Protein AF-A0A7J8ZYY3-F1 (afdb_monomer)

Nearest PDB structures (foldseek):
  3dnf-assembly1_A  TM=8.471E-01  e=9.700E-05  Aquifex aeolicus
  3t0g-assembly1_A  TM=7.556E-01  e=3.244E-04  Escherichia coli K-12
  3imk-assembly1_A  TM=6.309E-01  e=3.038E-01  Syntrophus aciditrophicus SB
  6y32-assembly1_A  TM=4.807E-01  e=1.016E+00  Homo sapiens
  1qpn-assembly1_A  TM=2.959E-01  e=2.272E+00  Mycobacterium tuberculosis H37Rv

Organism: NCBI:txid34288

Mean predicted aligned error: 7.08 Å

Sequence (116 aa):
MMQKYGVESVNDHFISFNTICDATQERQDAMYKLVEEDLDLMLVVGGWNSSNTSHLQEISEDHGIPSYWIDSEQRIGPGNRIAHKLKHGELVETENWLPEGPITIGVTSGASTPDK

Foldseek 3Di:
DCVPQNPVCPVVVDDDDDPDDPVLVVQVVVLLVLLVDPAQAEEEEADLPFPSSLVSLVSCVVSVHHYFYDPDPVQQDPQQKGFGAHNVGDTDMDHNSDPPDDGHYHYDYGPPDDPD

InterPro domains:
  IPR003451 4-hydroxy-3-methylbut-2-enyl diphosphate reductase [PF02401] (12-116)

Radius of gyration: 18.81 Å; Cα contacts (8 Å, |Δi|>4): 169; chains: 1; bounding box: 32×27×60 Å

pLDDT: mean 89.43, std 7.99, range [65.75, 97.94]

Structure (mmCIF, N/CA/C/O backbone):
data_AF-A0A7J8ZYY3-F1
#
_entry.id   AF-A0A7J8ZYY3-F1
#
loop_
_atom_site.group_PDB
_atom_site.id
_atom_site.type_symbol
_atom_site.label_atom_id
_atom_site.label_alt_id
_atom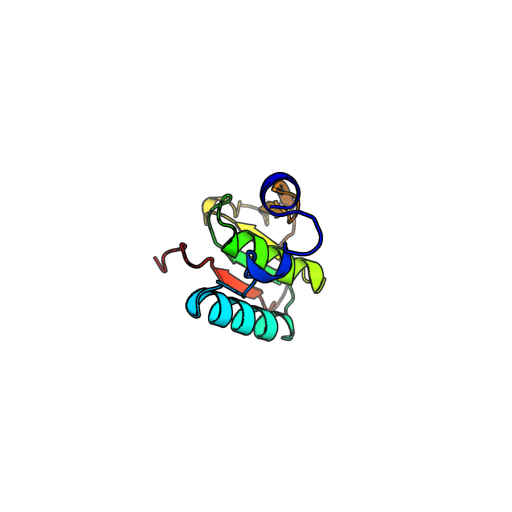_site.label_comp_id
_atom_site.label_asym_id
_atom_site.label_entity_id
_atom_site.label_seq_id
_atom_site.pdbx_PDB_ins_code
_atom_site.Cartn_x
_atom_site.Cartn_y
_atom_site.Cartn_z
_atom_site.occupancy
_atom_site.B_iso_or_equiv
_atom_site.auth_seq_id
_atom_site.auth_comp_id
_atom_site.auth_asym_id
_atom_site.auth_atom_id
_atom_site.pdbx_PDB_model_num
ATOM 1 N N . MET A 1 1 ? 13.776 5.964 -33.599 1.00 66.38 1 MET 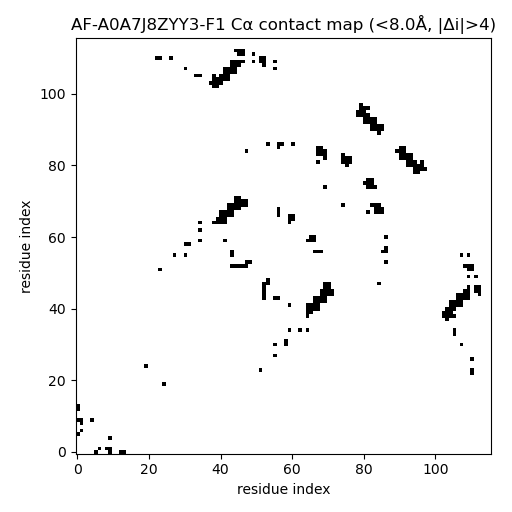A N 1
ATOM 2 C CA . MET A 1 1 ? 13.877 4.678 -34.326 1.00 66.38 1 MET A CA 1
ATOM 3 C C . MET A 1 1 ? 13.347 4.796 -35.743 1.00 66.38 1 MET A C 1
ATOM 5 O O . MET A 1 1 ? 14.166 4.817 -36.646 1.00 66.38 1 MET A O 1
ATOM 9 N N . MET A 1 2 ? 12.045 5.02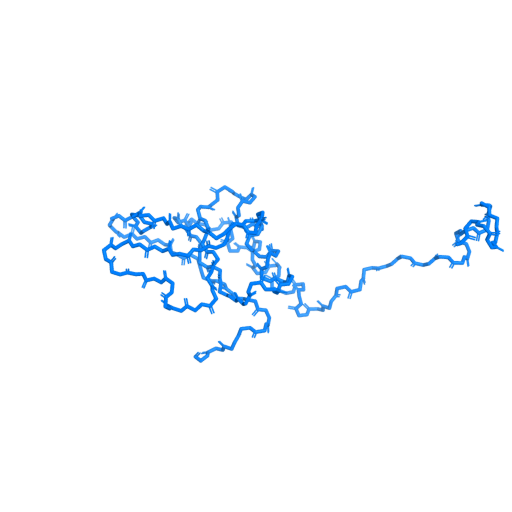0 -35.945 1.00 77.56 2 MET A N 1
ATOM 10 C CA . MET A 1 2 ? 11.434 5.141 -37.285 1.00 77.56 2 MET A CA 1
ATOM 11 C C . MET A 1 2 ? 12.039 6.252 -38.162 1.00 77.56 2 MET A C 1
ATOM 13 O O . MET A 1 2 ? 12.313 6.026 -39.331 1.00 77.56 2 MET A O 1
ATOM 17 N N . GLN A 1 3 ? 12.330 7.432 -37.598 1.00 77.12 3 GLN A N 1
ATOM 18 C CA . GLN A 1 3 ? 12.992 8.526 -38.332 1.00 77.12 3 GLN A CA 1
ATOM 19 C C . GLN A 1 3 ? 14.452 8.235 -38.717 1.00 77.12 3 GLN A C 1
ATOM 21 O O . GLN A 1 3 ? 14.971 8.862 -39.632 1.00 77.12 3 GLN A O 1
ATOM 26 N N . LYS A 1 4 ? 15.129 7.326 -38.003 1.00 79.88 4 LYS A N 1
ATOM 27 C CA . LYS A 1 4 ? 16.565 7.053 -38.177 1.00 79.88 4 LYS A CA 1
ATOM 28 C C . LYS A 1 4 ? 16.830 5.782 -38.990 1.00 79.88 4 LYS A C 1
ATOM 30 O O . LYS A 1 4 ? 17.813 5.740 -39.715 1.00 79.88 4 LYS A O 1
ATOM 35 N N . TYR A 1 5 ? 15.963 4.777 -38.867 1.00 80.69 5 TYR A N 1
ATOM 36 C CA . TYR A 1 5 ? 16.131 3.448 -39.466 1.00 80.69 5 TYR A CA 1
ATOM 37 C C . TYR A 1 5 ? 14.987 3.063 -40.421 1.00 80.69 5 TYR A C 1
ATOM 39 O O . TYR A 1 5 ? 15.005 1.976 -40.979 1.00 80.69 5 TYR A O 1
ATOM 47 N N . GLY A 1 6 ? 13.999 3.939 -40.639 1.00 81.94 6 GLY A N 1
ATOM 48 C CA . GLY A 1 6 ? 12.801 3.611 -41.414 1.00 81.94 6 GLY A CA 1
ATOM 49 C C . GLY A 1 6 ? 11.813 2.751 -40.623 1.00 81.94 6 GLY A C 1
ATOM 50 O O . GLY A 1 6 ? 12.133 2.235 -39.555 1.00 81.94 6 GLY A O 1
ATOM 51 N N . VAL A 1 7 ? 10.577 2.644 -41.118 1.00 79.12 7 VAL A N 1
ATOM 52 C CA . VAL A 1 7 ? 9.498 1.889 -40.450 1.00 79.12 7 VAL A CA 1
ATOM 53 C C . VAL A 1 7 ? 9.724 0.379 -40.560 1.00 79.12 7 VAL A C 1
ATOM 55 O O . VAL A 1 7 ? 9.409 -0.358 -39.632 1.00 79.12 7 VAL A O 1
ATOM 58 N N . GLU A 1 8 ? 10.322 -0.069 -41.663 1.00 80.56 8 GLU A N 1
ATOM 59 C CA . GLU A 1 8 ? 10.524 -1.493 -41.953 1.00 80.56 8 GLU A CA 1
ATOM 60 C C . GLU A 1 8 ? 11.621 -2.133 -41.091 1.00 80.56 8 GLU A C 1
ATOM 62 O O . GLU A 1 8 ? 11.523 -3.310 -40.768 1.00 80.56 8 GLU A O 1
ATOM 67 N N . SER A 1 9 ? 12.615 -1.360 -40.639 1.00 75.81 9 SER A N 1
ATOM 68 C CA . SER A 1 9 ? 13.765 -1.874 -39.872 1.00 75.81 9 SER A CA 1
ATOM 69 C C . SER A 1 9 ? 13.693 -1.564 -38.372 1.00 75.81 9 SER A C 1
ATOM 71 O O . SER A 1 9 ? 14.682 -1.691 -37.654 1.00 75.81 9 SER A O 1
ATOM 73 N N . VAL A 1 10 ? 12.534 -1.134 -37.857 1.00 76.38 10 VAL A N 1
ATOM 74 C CA . VAL A 1 10 ? 12.368 -0.836 -36.419 1.00 76.38 10 VAL A CA 1
ATOM 75 C C . VAL A 1 10 ? 12.572 -2.085 -35.567 1.00 76.38 10 VAL A C 1
ATOM 77 O O . VAL A 1 10 ? 13.229 -2.000 -34.531 1.00 76.38 10 VAL A O 1
ATOM 80 N N . ASN A 1 11 ? 12.045 -3.227 -36.014 1.00 79.81 11 ASN A N 1
ATOM 81 C CA . ASN A 1 11 ? 12.086 -4.482 -35.264 1.00 79.81 11 ASN A CA 1
ATOM 82 C C . ASN A 1 11 ? 13.510 -5.049 -35.133 1.00 79.81 11 ASN A C 1
ATOM 84 O O . ASN A 1 11 ? 13.803 -5.700 -34.139 1.00 79.81 11 ASN A O 1
ATOM 88 N N . ASP A 1 12 ? 14.413 -4.739 -36.069 1.00 83.44 12 ASP A N 1
ATOM 89 C CA . ASP A 1 12 ? 15.812 -5.200 -36.032 1.00 83.44 12 ASP A CA 1
ATOM 90 C C . ASP A 1 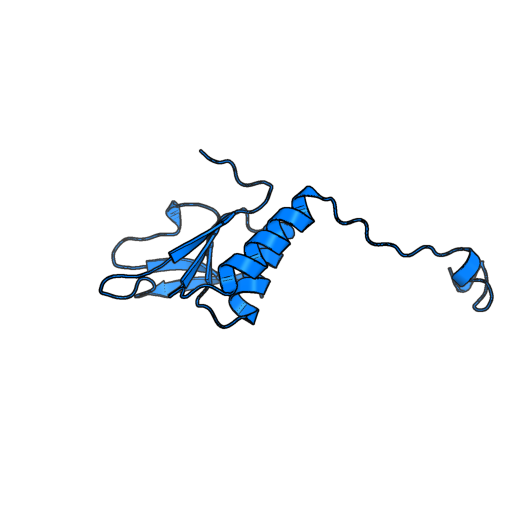12 ? 16.705 -4.348 -35.119 1.00 83.44 12 ASP A C 1
ATOM 92 O O . ASP A 1 12 ? 17.839 -4.713 -34.804 1.00 83.44 12 ASP A O 1
ATOM 96 N N . HIS A 1 13 ? 16.208 -3.186 -34.693 1.00 80.44 13 HIS A N 1
ATOM 97 C CA . HIS A 1 13 ? 16.960 -2.243 -33.870 1.00 80.44 13 HIS A CA 1
ATOM 98 C C . HIS A 1 13 ? 16.280 -1.940 -32.527 1.00 80.44 13 HIS A C 1
ATOM 100 O O . HIS A 1 13 ? 16.791 -1.137 -31.744 1.00 80.44 13 HIS A O 1
ATOM 106 N N . PHE A 1 14 ? 15.147 -2.574 -32.233 1.00 81.50 14 PHE A N 1
ATOM 107 C CA . PHE A 1 14 ? 14.426 -2.438 -30.976 1.00 81.50 14 PHE A CA 1
ATOM 108 C C . PHE A 1 14 ? 14.345 -3.793 -30.279 1.00 81.50 14 PHE A C 1
ATOM 110 O O . PHE A 1 14 ? 13.933 -4.781 -30.876 1.00 81.50 14 PHE A O 1
ATOM 117 N N . ILE A 1 15 ? 14.710 -3.826 -28.999 1.00 79.75 15 ILE A N 1
ATOM 118 C CA . ILE A 1 15 ? 14.521 -4.993 -28.145 1.00 79.75 15 ILE A CA 1
ATOM 119 C C . ILE A 1 15 ? 13.627 -4.588 -26.977 1.00 79.75 15 ILE A C 1
ATOM 121 O O . ILE A 1 15 ? 13.874 -3.584 -26.308 1.00 79.75 15 ILE A O 1
ATOM 125 N N . SER A 1 16 ? 12.570 -5.361 -26.752 1.00 83.06 16 SER A N 1
ATOM 126 C CA . SER A 1 16 ? 11.703 -5.233 -25.587 1.00 83.06 16 SER A CA 1
ATOM 127 C C . SER A 1 16 ? 11.710 -6.560 -24.857 1.00 83.06 16 SER A C 1
ATOM 129 O O . SER A 1 16 ? 11.414 -7.601 -25.438 1.00 83.06 16 SER A O 1
ATOM 131 N N . PHE A 1 17 ? 12.100 -6.520 -23.593 1.00 81.62 17 PHE A N 1
ATOM 132 C CA . PHE A 1 17 ? 12.041 -7.653 -22.687 1.00 81.62 17 PHE A CA 1
ATOM 133 C C . PHE A 1 17 ? 11.791 -7.128 -21.277 1.00 81.62 17 PHE A C 1
ATOM 135 O O . PHE A 1 17 ? 12.043 -5.957 -20.987 1.00 81.62 17 PHE A O 1
ATOM 142 N N . ASN A 1 18 ? 11.251 -7.983 -20.413 1.00 72.81 18 ASN A N 1
ATOM 143 C CA . ASN A 1 18 ? 10.952 -7.605 -19.043 1.00 72.81 18 ASN A CA 1
ATOM 144 C C . ASN A 1 18 ? 12.259 -7.440 -18.252 1.00 72.81 18 ASN A C 1
ATOM 146 O O . ASN A 1 18 ? 13.054 -8.372 -18.169 1.00 72.81 18 ASN A O 1
ATOM 150 N N . THR A 1 19 ? 12.482 -6.250 -17.697 1.00 77.06 19 THR A N 1
ATOM 151 C CA . THR A 1 19 ? 13.670 -5.915 -16.897 1.00 77.06 19 THR A CA 1
ATOM 152 C C . THR A 1 19 ? 13.374 -5.857 -15.397 1.00 77.06 19 THR A C 1
ATOM 154 O O . THR A 1 19 ? 14.185 -5.323 -14.640 1.00 77.06 19 THR A O 1
ATOM 157 N N . ILE A 1 20 ? 12.199 -6.324 -14.961 1.00 72.75 20 ILE A N 1
ATOM 158 C CA . ILE A 1 20 ? 11.859 -6.436 -13.539 1.00 72.75 20 ILE A CA 1
ATOM 159 C C . ILE A 1 20 ? 12.848 -7.404 -12.876 1.00 72.75 20 ILE A C 1
ATOM 161 O O . ILE A 1 20 ? 13.137 -8.467 -13.417 1.00 72.75 20 ILE A O 1
ATOM 165 N N . CYS A 1 21 ? 13.394 -7.022 -11.720 1.00 75.62 21 CYS A N 1
ATOM 166 C CA . CYS A 1 21 ? 14.296 -7.879 -10.957 1.00 75.62 21 CYS A CA 1
ATOM 167 C C . CYS A 1 21 ? 13.523 -8.921 -10.133 1.00 75.62 21 CYS A C 1
ATOM 169 O O . CYS A 1 21 ? 12.398 -8.663 -9.696 1.00 75.62 21 CYS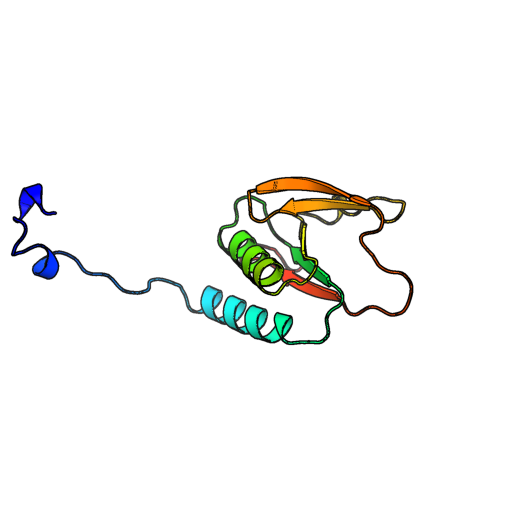 A O 1
ATOM 171 N N . ASP A 1 22 ? 14.163 -10.057 -9.847 1.00 75.81 22 ASP A N 1
ATOM 172 C CA . ASP A 1 22 ? 13.562 -11.172 -9.097 1.00 75.81 22 ASP A CA 1
ATOM 173 C C . ASP A 1 22 ? 12.972 -10.720 -7.750 1.00 75.81 22 ASP A C 1
ATOM 175 O O . ASP A 1 22 ? 11.857 -11.081 -7.394 1.00 75.81 22 ASP A O 1
ATOM 179 N N . ALA A 1 23 ? 13.661 -9.819 -7.041 1.00 73.44 23 ALA A N 1
ATOM 180 C CA . ALA A 1 23 ? 13.214 -9.294 -5.749 1.00 73.44 23 ALA A CA 1
ATOM 181 C C . ALA A 1 23 ? 11.904 -8.479 -5.818 1.00 73.44 23 ALA A C 1
ATOM 183 O O . ALA A 1 23 ? 11.194 -8.364 -4.812 1.00 73.44 23 ALA A O 1
ATOM 184 N N . THR A 1 24 ? 11.596 -7.875 -6.969 1.00 72.31 24 THR A N 1
ATOM 185 C CA . THR A 1 24 ? 10.311 -7.206 -7.215 1.00 72.31 24 THR A CA 1
ATOM 186 C C . THR A 1 24 ? 9.238 -8.227 -7.578 1.00 72.31 24 THR A C 1
ATOM 188 O O . THR A 1 24 ? 8.111 -8.096 -7.106 1.00 72.31 24 THR A O 1
ATOM 191 N N . GLN A 1 25 ? 9.589 -9.263 -8.343 1.00 78.50 25 GLN A N 1
ATOM 192 C CA . GLN A 1 25 ? 8.664 -10.334 -8.708 1.00 78.50 25 GLN A CA 1
ATOM 193 C C . GLN A 1 25 ? 8.218 -11.145 -7.484 1.00 78.50 25 GLN A C 1
ATOM 195 O O . GLN A 1 25 ? 7.022 -11.282 -7.265 1.00 78.50 25 GLN A O 1
ATOM 200 N N . GLU A 1 26 ? 9.141 -11.549 -6.606 1.00 82.50 26 GLU A N 1
ATOM 201 C CA . GLU A 1 26 ? 8.809 -12.273 -5.367 1.00 82.50 26 GLU A CA 1
ATOM 202 C C . GLU A 1 26 ? 7.837 -11.493 -4.468 1.00 82.50 26 GLU A C 1
ATOM 204 O O . GLU A 1 26 ? 6.933 -12.073 -3.867 1.00 82.50 26 GLU A O 1
ATOM 209 N N . ARG A 1 27 ? 7.995 -10.164 -4.387 1.00 81.12 27 ARG A N 1
ATOM 210 C CA . ARG A 1 27 ? 7.097 -9.299 -3.605 1.00 81.12 27 ARG A CA 1
ATOM 211 C C . ARG A 1 27 ? 5.722 -9.172 -4.240 1.00 81.12 27 ARG A C 1
ATOM 213 O O . ARG A 1 27 ? 4.736 -9.176 -3.513 1.00 81.12 27 ARG A O 1
ATOM 220 N N . GLN A 1 28 ? 5.652 -9.056 -5.563 1.00 83.19 28 GLN A N 1
ATOM 221 C CA . GLN A 1 28 ? 4.377 -9.037 -6.279 1.00 83.19 28 GLN A CA 1
ATOM 222 C C . GLN A 1 28 ? 3.665 -10.383 -6.147 1.00 83.19 28 GLN A C 1
ATOM 224 O O . GLN A 1 28 ? 2.492 -10.403 -5.809 1.00 83.19 28 GLN A O 1
ATOM 229 N N . ASP A 1 29 ? 4.371 -11.500 -6.303 1.00 88.50 29 ASP A N 1
ATOM 230 C CA . ASP A 1 29 ? 3.797 -12.839 -6.148 1.00 88.50 29 ASP A CA 1
ATOM 231 C C . ASP A 1 29 ? 3.284 -13.077 -4.721 1.00 88.50 29 ASP A C 1
ATOM 233 O O . ASP A 1 29 ? 2.210 -13.648 -4.529 1.00 88.50 29 ASP A O 1
ATOM 237 N N . ALA A 1 30 ? 4.029 -12.628 -3.705 1.00 89.50 30 ALA A N 1
ATOM 238 C CA . ALA A 1 30 ? 3.570 -12.665 -2.318 1.00 89.50 30 ALA A CA 1
ATOM 239 C C . ALA A 1 30 ? 2.349 -11.762 -2.100 1.00 89.50 30 ALA A C 1
ATOM 241 O O . ALA A 1 30 ? 1.423 -12.153 -1.396 1.00 89.50 30 ALA A O 1
ATOM 242 N N . MET A 1 31 ? 2.327 -10.587 -2.733 1.00 92.12 31 MET A N 1
ATOM 243 C CA . MET A 1 31 ? 1.193 -9.670 -2.683 1.00 92.12 31 MET A CA 1
ATOM 244 C C . MET A 1 31 ? -0.061 -10.277 -3.311 1.00 92.12 31 MET A C 1
ATOM 246 O O . MET A 1 31 ? -1.118 -10.226 -2.695 1.00 92.12 31 MET A O 1
ATOM 250 N N . TYR A 1 32 ? 0.060 -10.886 -4.493 1.00 93.00 32 TYR A N 1
ATOM 251 C CA . TYR A 1 32 ? -1.052 -11.545 -5.177 1.00 93.00 32 TYR A CA 1
ATOM 252 C C . TYR A 1 32 ? -1.626 -12.697 -4.353 1.00 93.00 32 TYR A C 1
ATOM 254 O O . TYR A 1 32 ? -2.836 -12.841 -4.288 1.00 93.00 32 TYR A O 1
ATOM 262 N N . LYS A 1 33 ? -0.783 -13.467 -3.657 1.00 93.94 33 LYS A N 1
ATOM 263 C CA . LYS A 1 33 ? -1.267 -14.496 -2.722 1.00 93.94 33 LYS A CA 1
ATOM 264 C C . LYS A 1 33 ? -1.943 -13.892 -1.494 1.00 93.94 33 LYS A C 1
ATOM 266 O O . LYS A 1 33 ? -2.940 -14.419 -1.032 1.00 93.94 33 LYS A O 1
ATOM 271 N N . LEU A 1 34 ? -1.402 -12.799 -0.957 1.00 94.56 34 LEU A N 1
ATOM 272 C CA . LEU A 1 34 ? -1.949 -12.158 0.238 1.00 94.56 34 LEU A CA 1
ATOM 273 C C . LEU A 1 34 ? -3.363 -11.617 -0.006 1.00 94.56 34 LEU A C 1
ATOM 275 O O . LEU A 1 34 ? -4.225 -11.800 0.842 1.00 94.56 34 LEU A O 1
ATOM 279 N N . VAL A 1 35 ? -3.616 -10.995 -1.160 1.00 94.94 35 VAL A N 1
ATOM 280 C CA . VAL A 1 35 ? -4.952 -10.467 -1.501 1.00 94.94 35 VAL A CA 1
ATOM 281 C C . VAL A 1 35 ? -5.989 -11.553 -1.819 1.00 94.94 35 VAL A C 1
ATOM 283 O O . VAL A 1 35 ? -7.163 -11.230 -1.968 1.00 94.94 35 VAL A O 1
ATOM 286 N N . GLU A 1 36 ? -5.586 -12.822 -1.926 1.00 95.06 36 GLU A N 1
ATOM 287 C CA . GLU A 1 36 ? -6.504 -13.965 -2.056 1.00 95.06 36 GLU A CA 1
ATOM 288 C C . GLU A 1 36 ? -7.012 -14.480 -0.693 1.00 95.06 36 GLU A C 1
ATOM 290 O O . GLU A 1 36 ? -7.951 -15.278 -0.655 1.00 95.06 36 GLU A O 1
ATOM 295 N N . GLU A 1 37 ? -6.414 -14.040 0.419 1.00 95.62 37 GLU A N 1
ATOM 296 C CA . GLU A 1 37 ? -6.826 -14.411 1.777 1.00 95.62 37 GLU A CA 1
ATOM 297 C C . GLU A 1 37 ? -8.072 -13.628 2.243 1.00 95.62 37 GLU A C 1
ATOM 299 O O . GLU A 1 37 ? -8.435 -12.590 1.688 1.00 95.62 37 GLU A O 1
ATOM 304 N N . ASP A 1 38 ? -8.722 -14.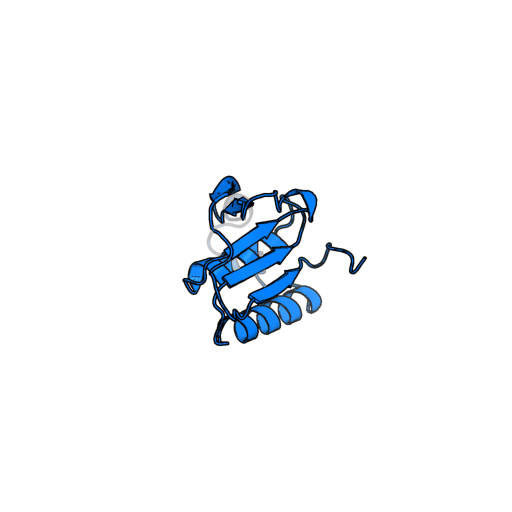111 3.307 1.00 94.75 38 ASP A N 1
ATOM 305 C CA . ASP A 1 38 ? -9.883 -13.452 3.926 1.00 94.75 38 ASP A CA 1
ATOM 306 C C . ASP A 1 38 ? -9.430 -12.254 4.784 1.00 94.75 38 ASP A C 1
ATOM 308 O O . ASP A 1 38 ? -9.192 -12.370 5.992 1.00 94.75 38 ASP A O 1
ATOM 312 N N . LEU A 1 39 ? -9.209 -11.117 4.118 1.00 96.44 39 LEU A N 1
ATOM 313 C CA . LEU A 1 39 ? -8.714 -9.873 4.707 1.00 96.44 39 LEU A CA 1
ATOM 314 C C . LEU A 1 39 ? -9.821 -8.821 4.814 1.00 96.44 39 LEU A C 1
ATOM 316 O O . LEU A 1 39 ? -10.516 -8.536 3.840 1.00 96.44 39 LEU A O 1
ATOM 320 N N . ASP A 1 40 ? -9.903 -8.153 5.965 1.00 96.94 40 ASP A N 1
ATOM 321 C CA . ASP A 1 40 ? -10.797 -7.004 6.143 1.00 96.94 40 ASP A CA 1
ATOM 322 C C . ASP A 1 40 ? -10.206 -5.728 5.526 1.00 96.94 40 ASP A C 1
ATOM 324 O O . ASP A 1 40 ? -10.935 -4.866 5.031 1.00 96.94 40 ASP A O 1
ATOM 328 N N . LEU A 1 41 ? -8.876 -5.590 5.579 1.00 97.12 41 LEU A N 1
ATOM 329 C CA . LEU A 1 41 ? -8.141 -4.460 5.013 1.00 97.12 41 LEU A CA 1
ATOM 330 C C . LEU A 1 41 ? -6.656 -4.778 4.784 1.00 97.12 41 LEU A C 1
ATOM 332 O O . LEU A 1 41 ? -6.082 -5.697 5.375 1.00 97.12 41 LEU A O 1
ATOM 336 N N . MET A 1 42 ? -6.024 -3.939 3.969 1.00 97.25 42 MET A N 1
ATOM 337 C CA . MET A 1 42 ? -4.597 -3.931 3.670 1.00 97.25 42 MET A CA 1
ATOM 338 C C . MET A 1 42 ? -3.914 -2.681 4.234 1.00 97.25 42 MET A C 1
ATOM 340 O O . MET A 1 42 ? -4.404 -1.558 4.102 1.00 97.25 42 MET A O 1
ATOM 344 N N . LEU A 1 43 ? -2.729 -2.866 4.813 1.00 97.1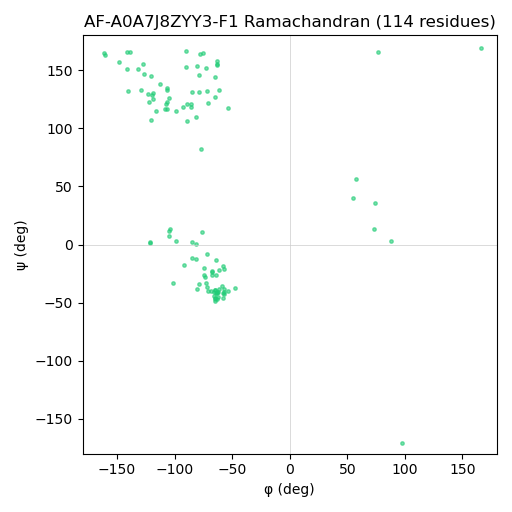9 43 LEU A N 1
ATOM 345 C CA . LEU A 1 43 ? -1.814 -1.794 5.190 1.00 97.19 43 LEU A CA 1
ATOM 346 C C . LEU A 1 43 ? -0.522 -1.925 4.377 1.00 97.19 43 LEU A C 1
ATOM 348 O O . LEU A 1 43 ? 0.234 -2.890 4.525 1.00 97.19 43 LEU A O 1
ATOM 352 N N . VAL A 1 44 ? -0.258 -0.940 3.520 1.00 96.06 44 VAL A N 1
ATOM 353 C CA . VAL A 1 44 ? 0.898 -0.923 2.615 1.00 96.06 44 VAL A CA 1
ATOM 354 C C . VAL A 1 44 ? 1.899 0.120 3.104 1.00 96.06 44 VAL A C 1
ATOM 356 O O . VAL A 1 44 ? 1.611 1.314 3.118 1.00 96.06 44 VAL A O 1
ATOM 359 N N . VAL A 1 45 ? 3.100 -0.305 3.500 1.00 96.00 45 VAL A N 1
ATOM 360 C CA . VAL A 1 45 ? 4.088 0.597 4.116 1.00 96.00 45 VAL A CA 1
ATOM 361 C C . VAL A 1 45 ? 5.237 0.930 3.163 1.00 96.00 45 VAL A C 1
ATOM 363 O O . VAL A 1 45 ? 5.978 0.058 2.694 1.00 96.00 45 VAL A O 1
ATOM 366 N N . GLY A 1 46 ? 5.454 2.216 2.900 1.00 94.44 46 GLY A N 1
ATOM 367 C CA . GLY A 1 46 ? 6.647 2.692 2.202 1.00 94.44 46 GLY A CA 1
ATOM 368 C C . GLY A 1 46 ? 6.553 4.128 1.706 1.00 94.44 46 GLY A C 1
ATOM 369 O O . GLY A 1 46 ? 5.494 4.743 1.696 1.00 94.44 46 GLY A O 1
ATOM 370 N N . GLY A 1 47 ? 7.684 4.678 1.265 1.00 93.75 47 GLY A N 1
ATOM 371 C CA . GLY A 1 47 ? 7.761 6.084 0.866 1.00 93.75 47 GLY A CA 1
ATOM 372 C C . GLY A 1 47 ? 6.902 6.426 -0.357 1.00 93.75 47 GLY A C 1
ATOM 373 O O . GLY A 1 47 ? 6.838 5.661 -1.316 1.00 93.75 47 GLY A O 1
ATOM 374 N N . TRP A 1 48 ? 6.323 7.629 -0.375 1.00 92.38 48 TRP A N 1
ATOM 375 C CA . TRP A 1 48 ? 5.370 8.107 -1.393 1.00 92.38 48 TRP A CA 1
ATOM 376 C C . TRP A 1 48 ? 5.840 8.116 -2.844 1.00 92.38 48 TRP A C 1
ATOM 378 O O . TRP A 1 48 ? 5.008 8.204 -3.748 1.00 92.38 48 TRP A O 1
ATOM 388 N N . ASN A 1 49 ? 7.152 8.064 -3.058 1.00 90.12 49 ASN A N 1
ATOM 389 C CA . ASN A 1 49 ? 7.781 8.100 -4.377 1.00 90.12 49 ASN A CA 1
ATOM 390 C C . ASN A 1 49 ? 8.291 6.717 -4.817 1.00 90.12 49 ASN A C 1
ATOM 392 O O . ASN A 1 49 ? 8.999 6.608 -5.814 1.00 90.12 49 ASN A O 1
ATOM 396 N N . SER A 1 50 ? 7.975 5.662 -4.061 1.00 90.06 50 SER A N 1
ATOM 397 C CA . SER A 1 50 ? 8.354 4.289 -4.387 1.00 90.06 50 SER A CA 1
ATOM 398 C C . SER A 1 50 ? 7.381 3.701 -5.404 1.00 90.06 50 SER A C 1
ATOM 400 O O . SER A 1 50 ? 6.241 3.382 -5.065 1.00 90.06 50 SER A O 1
ATOM 402 N N . SER A 1 51 ? 7.843 3.495 -6.641 1.00 88.12 51 SER A N 1
ATOM 403 C CA . SER A 1 51 ? 7.043 2.832 -7.680 1.00 88.12 51 SER A CA 1
ATOM 404 C C . SER A 1 51 ? 6.625 1.417 -7.275 1.00 88.12 51 SER A C 1
ATOM 406 O O . SER A 1 51 ? 5.508 1.007 -7.563 1.00 88.12 51 SER A O 1
ATOM 408 N N . ASN A 1 52 ? 7.485 0.685 -6.555 1.00 87.31 52 ASN A N 1
ATOM 409 C CA . ASN A 1 52 ? 7.138 -0.645 -6.052 1.00 87.31 52 ASN A CA 1
ATOM 410 C C . ASN A 1 52 ? 6.008 -0.566 -5.022 1.00 87.31 52 ASN A C 1
ATOM 412 O O . ASN A 1 52 ? 5.066 -1.340 -5.097 1.00 87.31 52 ASN A O 1
ATOM 416 N N . THR A 1 53 ? 6.085 0.365 -4.068 1.00 92.31 53 THR A N 1
ATOM 417 C CA . THR A 1 53 ? 5.033 0.525 -3.050 1.00 92.31 53 THR A CA 1
ATOM 418 C C . THR A 1 53 ? 3.721 0.981 -3.680 1.00 92.31 53 THR A C 1
ATOM 420 O O . THR A 1 53 ? 2.673 0.442 -3.346 1.00 92.31 53 THR A O 1
ATOM 423 N N . SER A 1 54 ? 3.789 1.899 -4.650 1.00 92.50 54 SER A N 1
ATOM 424 C CA . SER A 1 54 ? 2.625 2.330 -5.427 1.00 92.50 54 SER A CA 1
ATOM 425 C C . SER A 1 54 ? 1.946 1.159 -6.134 1.00 92.50 54 SER A C 1
ATOM 427 O O . SER A 1 54 ? 0.723 1.092 -6.154 1.00 92.50 54 SER A O 1
ATOM 429 N N . HIS A 1 55 ? 2.726 0.234 -6.695 1.00 91.75 55 HIS A N 1
ATOM 430 C CA . HIS A 1 55 ? 2.178 -0.932 -7.377 1.00 91.75 55 HIS A CA 1
ATOM 431 C C . HIS A 1 55 ? 1.562 -1.951 -6.402 1.00 91.75 55 HIS A C 1
ATOM 433 O O . HIS A 1 55 ? 0.518 -2.517 -6.695 1.00 91.75 55 HIS A O 1
ATOM 439 N N . LEU A 1 56 ? 2.144 -2.146 -5.211 1.00 93.12 56 LEU A N 1
ATOM 440 C CA . LEU A 1 56 ? 1.535 -2.984 -4.164 1.00 93.12 56 LEU A CA 1
ATOM 441 C C . LEU A 1 56 ? 0.188 -2.417 -3.675 1.00 93.12 56 LEU A C 1
ATOM 443 O O . LEU A 1 56 ? -0.769 -3.167 -3.479 1.00 93.12 56 LEU A O 1
ATOM 447 N N . GLN A 1 57 ? 0.102 -1.092 -3.512 1.00 95.12 57 GLN A N 1
ATOM 448 C CA . GLN A 1 57 ? -1.155 -0.408 -3.191 1.00 95.12 57 GLN A CA 1
ATOM 449 C C . GLN A 1 57 ? -2.188 -0.600 -4.306 1.00 95.12 57 GLN A C 1
ATOM 451 O O . GLN A 1 57 ? -3.334 -0.933 -4.023 1.00 95.12 57 GLN A O 1
ATOM 456 N N . GLU A 1 58 ? -1.776 -0.442 -5.565 1.00 93.62 58 GLU A N 1
ATOM 457 C CA . GLU A 1 58 ? -2.638 -0.670 -6.728 1.00 93.62 58 GLU A CA 1
ATOM 458 C C . GLU A 1 58 ? -3.209 -2.093 -6.757 1.00 93.62 58 GLU A C 1
ATOM 460 O O . GLU A 1 58 ? -4.413 -2.241 -6.931 1.00 93.62 58 GLU A O 1
ATOM 465 N N . ILE A 1 59 ? -2.387 -3.121 -6.514 1.00 93.94 59 ILE A N 1
ATOM 466 C CA . ILE A 1 59 ? -2.857 -4.516 -6.462 1.00 93.94 59 ILE A CA 1
ATOM 467 C C . ILE A 1 59 ? -3.959 -4.682 -5.405 1.00 93.94 59 ILE A C 1
ATOM 469 O O . ILE A 1 59 ? -4.963 -5.336 -5.675 1.00 93.94 59 ILE A O 1
ATOM 473 N N . SER A 1 60 ? -3.792 -4.077 -4.227 1.00 94.56 60 SER A N 1
ATOM 474 C CA . SER A 1 60 ? -4.770 -4.160 -3.129 1.00 94.56 60 SER A CA 1
ATOM 475 C C . SER A 1 60 ? -6.102 -3.501 -3.494 1.00 94.56 60 SER A C 1
ATOM 477 O O . SER A 1 60 ? -7.162 -4.102 -3.322 1.00 94.56 60 SER A O 1
ATOM 479 N N . GLU A 1 61 ? -6.042 -2.278 -4.033 1.00 93.31 61 GLU A N 1
ATOM 480 C CA . GLU A 1 61 ? -7.230 -1.526 -4.452 1.00 93.31 61 GLU A CA 1
ATOM 481 C C . GLU A 1 61 ? -7.959 -2.211 -5.619 1.00 93.31 61 GLU A C 1
ATOM 483 O O . GLU A 1 61 ? -9.189 -2.280 -5.618 1.00 93.31 61 GLU A O 1
ATOM 488 N N . ASP A 1 62 ? -7.223 -2.771 -6.585 1.00 93.88 62 ASP A N 1
ATOM 489 C CA . ASP A 1 62 ? -7.796 -3.455 -7.752 1.00 93.88 62 ASP A CA 1
ATOM 490 C C . ASP A 1 62 ? -8.515 -4.769 -7.370 1.00 93.88 62 ASP A C 1
ATOM 492 O O . ASP A 1 62 ? -9.425 -5.197 -8.083 1.00 93.88 62 ASP A O 1
ATOM 496 N N . HIS A 1 63 ? -8.171 -5.374 -6.225 1.00 94.50 63 HIS A N 1
ATOM 497 C CA . HIS A 1 63 ? -8.893 -6.517 -5.641 1.00 94.50 63 HIS A CA 1
ATOM 498 C C . HIS A 1 63 ? -10.095 -6.101 -4.776 1.00 94.50 63 HIS A C 1
ATOM 500 O O . HIS A 1 63 ? -10.782 -6.955 -4.218 1.00 94.50 63 HIS A O 1
ATOM 506 N N . GLY A 1 64 ? -10.387 -4.800 -4.672 1.00 94.31 64 GLY A N 1
ATOM 507 C CA . GLY A 1 64 ? -11.526 -4.284 -3.911 1.00 94.31 64 GLY A CA 1
ATOM 508 C C . GLY A 1 64 ? -11.353 -4.351 -2.392 1.00 94.31 64 GLY A C 1
ATOM 509 O O . GLY A 1 64 ? -12.332 -4.167 -1.670 1.00 94.31 64 GLY A O 1
ATOM 510 N N . ILE A 1 65 ? -10.133 -4.594 -1.905 1.00 95.56 65 ILE A N 1
ATOM 511 C CA . ILE A 1 65 ? -9.825 -4.617 -0.474 1.00 95.56 65 ILE A CA 1
ATOM 512 C C . ILE A 1 65 ? -9.551 -3.177 -0.016 1.00 95.56 65 ILE A C 1
ATOM 514 O O . ILE A 1 65 ? -8.750 -2.484 -0.655 1.00 95.56 65 ILE A O 1
ATOM 518 N N . PRO A 1 66 ? -10.165 -2.693 1.082 1.00 95.81 66 PRO A N 1
ATOM 519 C CA . PRO A 1 66 ? -9.798 -1.410 1.675 1.00 95.81 66 PRO A CA 1
ATOM 520 C C . PRO A 1 66 ? -8.292 -1.369 1.954 1.00 95.81 66 PRO A C 1
ATOM 522 O O . PRO A 1 66 ? -7.789 -2.179 2.726 1.00 95.81 66 PRO A O 1
ATOM 525 N N . SER A 1 67 ? -7.559 -0.454 1.316 1.00 96.38 67 SER A N 1
ATOM 526 C CA . SER A 1 67 ? -6.096 -0.422 1.396 1.00 96.38 67 SER A CA 1
ATOM 527 C C . SER A 1 67 ? -5.573 0.952 1.765 1.00 96.38 67 SER A C 1
ATOM 529 O O . SER A 1 67 ? -5.943 1.954 1.151 1.00 96.38 67 SER A O 1
ATOM 531 N N . TYR A 1 68 ? -4.656 0.986 2.727 1.00 97.31 68 TYR A N 1
ATOM 532 C CA . TYR A 1 68 ? -4.095 2.211 3.279 1.00 97.31 68 TYR A CA 1
ATOM 533 C C . TYR A 1 68 ? -2.581 2.238 3.075 1.00 97.31 68 TYR A C 1
ATOM 535 O O . TYR A 1 68 ? -1.832 1.531 3.755 1.00 97.31 68 TYR A O 1
ATOM 543 N N . TRP A 1 69 ? -2.111 3.074 2.149 1.00 97.25 69 TRP A N 1
ATOM 544 C CA . TRP A 1 69 ? -0.680 3.288 1.944 1.00 97.25 69 TRP A CA 1
ATOM 545 C C . TRP A 1 69 ? -0.164 4.371 2.893 1.00 97.25 69 TRP A C 1
ATOM 547 O O . TRP A 1 69 ? -0.587 5.523 2.791 1.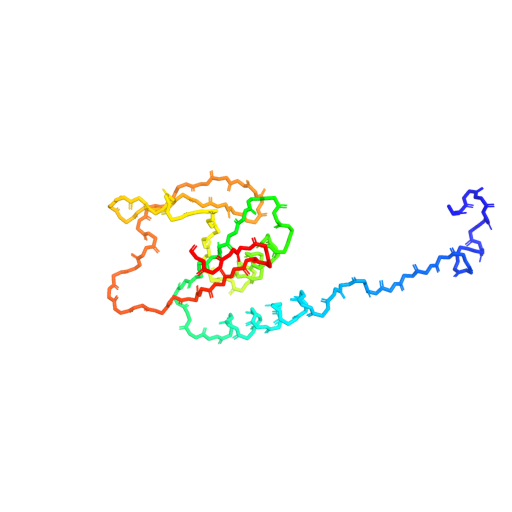00 97.25 69 TRP A O 1
ATOM 557 N N . ILE A 1 70 ? 0.768 4.019 3.786 1.00 97.12 70 ILE A N 1
ATOM 558 C CA . ILE A 1 70 ? 1.431 4.930 4.734 1.00 97.12 70 ILE A CA 1
ATOM 559 C C . ILE A 1 70 ? 2.957 4.967 4.548 1.00 97.12 70 ILE A C 1
ATOM 561 O O . ILE A 1 70 ? 3.580 3.951 4.242 1.00 97.12 70 ILE A O 1
ATOM 565 N N . ASP A 1 71 ? 3.583 6.129 4.755 1.00 95.25 71 ASP A N 1
ATOM 566 C CA . ASP A 1 71 ? 5.048 6.291 4.767 1.00 95.25 71 ASP A CA 1
ATOM 567 C C . ASP A 1 71 ? 5.669 6.142 6.164 1.00 95.25 71 ASP A C 1
ATOM 569 O O . ASP A 1 71 ? 6.878 5.936 6.264 1.00 95.25 71 ASP A O 1
ATOM 573 N N . SER A 1 72 ? 4.868 6.251 7.228 1.00 94.62 72 SER A N 1
ATOM 574 C CA . SER A 1 72 ? 5.284 6.053 8.620 1.00 94.62 72 SER A CA 1
ATOM 575 C C . SER A 1 72 ? 4.093 5.798 9.545 1.00 94.62 72 SER A C 1
ATOM 577 O O . SER A 1 72 ? 2.943 6.106 9.220 1.00 94.62 72 SER A O 1
ATOM 579 N N . GLU A 1 73 ? 4.368 5.295 10.746 1.00 94.00 73 GLU A N 1
ATOM 580 C CA . GLU A 1 73 ? 3.383 5.068 11.806 1.00 94.00 73 GLU A CA 1
ATOM 581 C C . GLU A 1 73 ? 2.691 6.356 12.278 1.00 94.00 73 GLU A C 1
ATOM 583 O O . GLU A 1 73 ? 1.566 6.314 12.769 1.00 94.00 73 GLU A O 1
ATOM 588 N N . GLN A 1 74 ? 3.317 7.518 12.062 1.00 96.00 74 GLN A N 1
ATOM 589 C CA . GLN A 1 74 ? 2.770 8.836 12.417 1.00 96.00 74 GLN A CA 1
ATOM 590 C C . GLN A 1 74 ? 1.489 9.176 11.644 1.00 96.00 74 GLN A C 1
ATOM 592 O O . GLN A 1 74 ? 0.789 10.130 11.983 1.00 96.00 74 GLN A O 1
ATOM 597 N N . ARG A 1 75 ? 1.187 8.411 10.591 1.00 96.94 75 ARG A N 1
ATOM 598 C CA . ARG A 1 75 ? -0.055 8.505 9.825 1.00 96.94 75 ARG A CA 1
ATOM 599 C C . ARG A 1 75 ? -1.263 7.926 10.539 1.00 96.94 75 ARG A C 1
ATOM 601 O O . ARG A 1 75 ? -2.383 8.27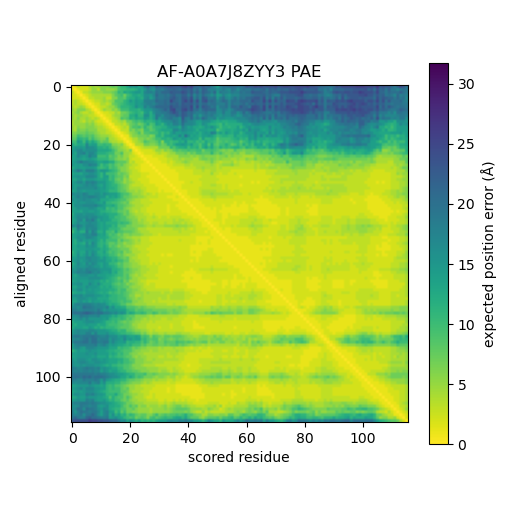9 10.179 1.00 96.94 75 ARG A O 1
ATOM 608 N N . ILE A 1 76 ? -1.049 7.069 11.532 1.00 96.19 76 ILE A N 1
ATOM 609 C CA . ILE A 1 76 ? -2.119 6.499 12.342 1.00 96.19 76 ILE A CA 1
ATOM 610 C C . ILE A 1 76 ? -2.352 7.442 13.522 1.00 96.19 76 ILE A C 1
ATOM 612 O O . ILE A 1 76 ? -1.543 7.548 14.445 1.00 96.19 76 ILE A O 1
ATOM 616 N N . GLY A 1 77 ? -3.459 8.173 13.451 1.00 93.25 77 GLY A N 1
ATOM 617 C CA . GLY A 1 77 ? -3.834 9.179 14.433 1.00 93.25 77 GLY A CA 1
ATOM 618 C C . GLY A 1 77 ? -4.693 8.616 15.570 1.00 93.25 77 GLY A C 1
ATOM 619 O O . GLY A 1 77 ? -5.249 7.517 15.470 1.00 93.25 77 GLY A O 1
ATOM 620 N N . PRO A 1 78 ? -4.861 9.380 16.664 1.00 94.06 78 PRO A N 1
ATOM 621 C CA . PRO A 1 78 ? -5.810 9.028 17.712 1.00 94.06 78 PRO A CA 1
ATOM 622 C C . PRO A 1 78 ? -7.249 9.023 17.173 1.00 94.06 78 PRO A C 1
ATOM 624 O O . PRO A 1 78 ? -7.579 9.739 16.230 1.00 94.06 78 PRO A O 1
ATOM 627 N N . GLY A 1 79 ? -8.126 8.253 17.823 1.00 93.06 79 GLY A N 1
ATOM 628 C CA . GLY A 1 79 ? -9.556 8.249 17.498 1.00 93.06 79 GLY A CA 1
ATOM 629 C C . GLY A 1 79 ? -9.906 7.520 16.200 1.00 93.06 79 GLY A C 1
ATOM 630 O O . GLY A 1 79 ? -10.815 7.955 15.505 1.00 93.06 79 GLY A O 1
ATOM 631 N N . ASN A 1 80 ? -9.199 6.427 15.887 1.00 95.56 80 ASN A N 1
ATOM 632 C CA . ASN A 1 80 ? -9.445 5.591 14.707 1.00 95.56 80 ASN A CA 1
ATOM 633 C C . ASN A 1 80 ? -9.364 6.393 13.395 1.00 95.56 80 ASN A C 1
ATOM 635 O O . ASN A 1 80 ? -10.310 6.450 12.612 1.00 95.56 80 ASN A O 1
ATOM 639 N N . ARG A 1 81 ? -8.222 7.051 13.173 1.00 97.25 81 ARG A N 1
ATOM 640 C CA . ARG A 1 81 ? -7.960 7.858 11.975 1.00 97.25 81 ARG A CA 1
ATOM 641 C C . ARG A 1 81 ? -6.670 7.434 11.297 1.00 97.25 81 ARG A C 1
ATOM 643 O O . ARG A 1 81 ? -5.712 7.063 11.978 1.00 97.25 81 ARG A O 1
ATOM 650 N N . ILE A 1 82 ? -6.636 7.536 9.975 1.00 97.94 82 ILE A N 1
ATOM 651 C CA . ILE A 1 82 ? -5.440 7.263 9.179 1.00 97.94 82 ILE A CA 1
ATOM 652 C C . ILE A 1 82 ? -5.299 8.265 8.036 1.00 97.94 82 ILE A C 1
ATOM 654 O O . ILE A 1 82 ? -6.252 8.518 7.301 1.00 97.94 82 ILE A O 1
ATOM 658 N N . ALA A 1 83 ? -4.102 8.828 7.881 1.00 97.62 83 ALA A N 1
ATOM 659 C CA . ALA A 1 83 ? -3.730 9.656 6.738 1.00 97.62 83 ALA A CA 1
ATOM 660 C C . ALA A 1 83 ? -2.936 8.818 5.728 1.00 97.62 83 ALA A C 1
ATOM 662 O O . ALA A 1 83 ? -1.829 8.376 6.023 1.00 97.62 83 ALA A O 1
ATOM 663 N N . HIS A 1 84 ? -3.468 8.592 4.533 1.00 97.00 84 HIS A N 1
ATOM 664 C CA . HIS A 1 84 ? -2.894 7.641 3.579 1.00 97.00 84 HIS A CA 1
ATOM 665 C C . HIS A 1 84 ? -2.965 8.150 2.143 1.00 97.00 84 HIS A C 1
ATOM 667 O O . HIS A 1 84 ? -3.643 9.138 1.855 1.00 97.00 84 HIS A O 1
ATOM 673 N N . LYS A 1 85 ? -2.209 7.509 1.251 1.00 95.62 85 LYS A N 1
ATOM 674 C CA . LYS A 1 85 ? -2.130 7.881 -0.163 1.00 95.62 85 LYS A CA 1
ATOM 675 C C . LYS A 1 85 ? -2.912 6.890 -1.028 1.00 95.62 85 LYS A C 1
ATOM 677 O O . LYS A 1 85 ? -2.638 5.697 -0.994 1.00 95.62 85 LYS A O 1
ATOM 682 N N . LEU A 1 86 ? -3.832 7.390 -1.846 1.00 89.81 86 LEU A N 1
ATOM 683 C CA . LEU A 1 86 ? -4.589 6.575 -2.806 1.00 89.81 86 LEU A CA 1
ATOM 684 C C . LEU A 1 86 ? -3.735 6.196 -4.028 1.00 89.81 86 LEU A C 1
ATOM 686 O O . LEU A 1 86 ? -2.729 6.860 -4.312 1.00 89.81 86 LEU A O 1
ATOM 690 N N . LYS A 1 87 ? -4.182 5.219 -4.830 1.00 81.69 87 LYS A N 1
ATOM 691 C CA . LYS A 1 87 ? -3.587 4.864 -6.141 1.00 81.69 87 LYS A CA 1
ATOM 692 C C . LYS A 1 87 ? -3.314 6.064 -7.052 1.00 81.69 87 LYS A C 1
ATOM 694 O O . LYS A 1 87 ? -2.291 6.108 -7.729 1.00 81.69 87 LYS A O 1
ATOM 699 N N . HIS A 1 88 ? -4.191 7.068 -7.055 1.00 81.88 88 HIS A N 1
ATOM 700 C CA . HIS A 1 88 ? -4.033 8.280 -7.876 1.00 81.88 88 HIS A CA 1
ATOM 701 C C . HIS A 1 88 ? -3.090 9.331 -7.273 1.00 81.88 88 HIS A C 1
ATOM 703 O O . HIS A 1 88 ? -2.842 10.377 -7.870 1.00 81.88 88 HIS A O 1
ATOM 709 N N . GLY A 1 89 ? -2.518 9.036 -6.109 1.00 82.88 89 GLY A N 1
ATOM 710 C CA . GLY A 1 89 ? -1.500 9.837 -5.453 1.00 82.88 89 GLY A CA 1
ATOM 711 C C . GLY A 1 89 ? -2.024 10.934 -4.531 1.00 82.88 89 GLY A C 1
ATOM 712 O O . GLY A 1 89 ? -1.218 11.676 -3.969 1.00 82.88 89 GLY A O 1
ATOM 713 N N . GLU A 1 90 ? -3.338 11.021 -4.352 1.00 90.19 90 GLU A N 1
ATOM 714 C CA . GLU A 1 90 ? -3.979 11.941 -3.417 1.00 90.19 90 GLU A CA 1
ATOM 715 C C . GLU A 1 90 ? -3.751 11.482 -1.974 1.00 90.19 90 GLU A C 1
ATOM 717 O O . GLU A 1 90 ? -3.932 10.307 -1.657 1.00 90.19 90 GLU A O 1
ATOM 722 N N . LEU A 1 91 ? -3.345 12.413 -1.106 1.00 94.44 91 LEU A N 1
ATOM 723 C CA . LEU A 1 91 ? -3.241 12.176 0.331 1.00 94.44 91 LEU A CA 1
ATOM 724 C C . LEU A 1 91 ? -4.586 12.511 0.977 1.00 94.44 91 LEU A C 1
ATOM 726 O O . LEU A 1 91 ? -5.047 13.650 0.883 1.00 94.44 91 LEU A O 1
ATOM 730 N N . VAL A 1 92 ? -5.192 11.533 1.638 1.00 95.81 92 VAL A N 1
ATOM 731 C CA . VAL A 1 92 ? -6.516 11.650 2.254 1.00 95.81 92 VAL A CA 1
ATOM 732 C C . VAL A 1 92 ? -6.467 11.221 3.715 1.00 95.81 92 VAL A C 1
ATOM 734 O O . VAL A 1 92 ? -5.605 10.445 4.119 1.00 95.81 92 VAL A O 1
ATOM 737 N N . GLU A 1 93 ? -7.406 11.721 4.514 1.00 96.81 93 GLU A N 1
ATOM 738 C CA . GLU A 1 93 ? -7.635 11.249 5.880 1.00 96.81 93 GLU A CA 1
ATOM 739 C C . GLU A 1 93 ? -8.924 10.426 5.909 1.00 96.81 93 GLU A C 1
ATOM 741 O O . GLU A 1 93 ? -9.941 10.824 5.341 1.00 96.81 93 GLU A O 1
ATOM 746 N N . THR A 1 94 ? -8.877 9.255 6.536 1.00 96.56 94 THR A N 1
ATOM 747 C CA . THR A 1 94 ? -10.027 8.366 6.714 1.00 96.56 94 THR A CA 1
ATOM 748 C C . THR A 1 94 ? -10.286 8.175 8.202 1.00 96.56 94 THR A C 1
ATOM 750 O O . THR A 1 94 ? -9.389 7.790 8.953 1.00 96.56 94 THR A O 1
ATOM 753 N N . GLU A 1 95 ? -11.516 8.453 8.626 1.00 96.62 95 GLU A N 1
ATOM 754 C CA . GLU A 1 95 ? -12.008 8.129 9.965 1.00 96.62 95 GLU A CA 1
ATOM 755 C C . GLU A 1 95 ? -12.634 6.730 9.976 1.00 96.62 95 GLU A C 1
ATOM 757 O O . GLU A 1 95 ? -13.159 6.276 8.961 1.00 96.62 95 GLU A O 1
ATOM 762 N N . ASN A 1 96 ? -12.621 6.072 11.134 1.00 95.38 96 ASN A N 1
ATOM 763 C CA . ASN A 1 96 ? -13.153 4.722 11.336 1.00 95.38 96 ASN A CA 1
ATOM 764 C C . ASN A 1 96 ? -12.548 3.680 10.378 1.00 95.38 96 ASN A C 1
ATOM 766 O O . ASN A 1 96 ? -13.254 2.821 9.860 1.00 95.38 96 ASN A O 1
ATOM 770 N N . TRP A 1 97 ? -11.240 3.781 10.124 1.00 95.19 97 TRP A N 1
ATOM 771 C CA . TRP A 1 97 ? -10.536 2.908 9.181 1.00 95.19 97 TRP A CA 1
ATOM 772 C C . TRP A 1 97 ? -10.308 1.489 9.718 1.00 95.19 97 TRP A C 1
ATOM 774 O O . TRP A 1 97 ? -10.207 0.554 8.931 1.00 95.19 97 TRP A O 1
ATOM 784 N N . LEU A 1 98 ? -10.244 1.323 11.044 1.00 95.25 98 LEU A N 1
ATOM 785 C CA . LEU A 1 98 ? -10.246 0.020 11.710 1.00 95.25 98 LEU A CA 1
ATOM 786 C C . LEU A 1 98 ? -11.685 -0.369 12.079 1.00 95.25 98 LEU A C 1
ATOM 788 O O . LEU A 1 98 ? -12.296 0.339 12.890 1.00 95.25 98 LEU A O 1
ATOM 792 N N . PRO A 1 99 ? -12.227 -1.476 11.542 1.00 93.12 99 PRO A N 1
ATOM 793 C CA . PRO A 1 99 ? -13.519 -2.009 11.963 1.00 93.12 99 PRO A CA 1
ATOM 794 C C . PRO A 1 99 ? -13.511 -2.460 13.433 1.00 93.12 99 PRO A C 1
ATOM 796 O O . PRO A 1 99 ? -12.463 -2.751 14.011 1.00 93.12 99 PRO A O 1
ATOM 799 N N . GLU A 1 100 ? -14.692 -2.534 14.049 1.00 92.31 100 GLU A N 1
ATOM 800 C CA . GLU A 1 100 ? -14.844 -3.101 15.392 1.00 92.31 100 GLU A CA 1
ATOM 801 C C . GLU A 1 100 ? -14.852 -4.637 15.358 1.00 92.31 100 GLU A C 1
ATOM 803 O O . GLU A 1 100 ? -15.425 -5.248 14.459 1.00 92.31 100 GLU A O 1
ATOM 808 N N . GLY A 1 101 ? -14.295 -5.262 16.399 1.00 93.88 101 GLY A N 1
ATOM 809 C CA . GLY A 1 101 ? -14.267 -6.717 16.555 1.00 93.88 101 GLY A CA 1
ATOM 810 C C . GLY A 1 101 ? -12.948 -7.360 16.109 1.00 93.88 101 GLY A C 1
ATOM 811 O O . GLY A 1 101 ? -11.953 -6.664 15.908 1.00 93.88 101 GLY A O 1
ATOM 812 N N . PRO A 1 102 ? -12.895 -8.703 16.039 1.00 94.44 102 PRO A N 1
ATOM 813 C CA . PRO A 1 102 ? -11.758 -9.415 15.469 1.00 94.44 102 PRO A CA 1
ATOM 814 C C . PRO A 1 102 ? -11.652 -9.096 13.980 1.00 94.44 102 PRO A C 1
ATOM 816 O O . PRO A 1 102 ? -12.630 -9.271 13.260 1.00 94.44 102 PRO A O 1
ATOM 819 N N . ILE A 1 103 ? -10.473 -8.655 13.549 1.00 96.12 103 ILE A N 1
ATOM 820 C CA . ILE A 1 103 ? -10.188 -8.321 12.154 1.00 96.12 103 ILE A CA 1
ATOM 821 C C . ILE A 1 103 ? -8.884 -8.972 11.702 1.00 96.12 103 ILE A C 1
ATOM 823 O O . ILE A 1 103 ? -7.958 -9.155 12.504 1.00 96.12 103 ILE A O 1
ATOM 827 N N . THR A 1 104 ? -8.801 -9.268 10.413 1.00 96.94 104 THR A N 1
ATOM 828 C CA . THR A 1 104 ? -7.599 -9.741 9.732 1.00 96.94 104 THR A CA 1
ATOM 829 C C . THR A 1 104 ? -7.044 -8.613 8.870 1.00 96.94 104 THR A C 1
ATOM 831 O O . THR A 1 104 ? -7.680 -8.154 7.924 1.00 96.94 104 THR A O 1
ATOM 834 N N . ILE A 1 105 ? -5.832 -8.165 9.201 1.00 96.94 105 ILE A N 1
ATOM 835 C CA . ILE A 1 105 ? -5.129 -7.107 8.471 1.00 96.94 105 ILE A CA 1
ATOM 836 C C . ILE A 1 105 ? -3.977 -7.729 7.688 1.00 96.94 105 ILE A C 1
ATOM 838 O O . ILE A 1 105 ? -3.062 -8.305 8.283 1.00 96.94 105 ILE A O 1
ATOM 842 N N . GLY A 1 106 ? -3.984 -7.558 6.369 1.00 96.88 106 GLY A N 1
ATOM 843 C CA . GLY A 1 106 ? -2.816 -7.848 5.546 1.00 96.88 106 GLY A CA 1
ATOM 844 C C . GLY A 1 106 ? -1.804 -6.708 5.644 1.00 96.88 106 GLY A C 1
ATOM 845 O O . GLY A 1 106 ? -2.159 -5.539 5.507 1.00 96.88 106 GLY A O 1
ATOM 846 N N . VAL A 1 107 ? -0.531 -7.029 5.883 1.00 95.62 107 VAL A N 1
ATOM 847 C CA . VAL A 1 107 ? 0.547 -6.032 5.963 1.00 95.62 107 VAL A CA 1
ATOM 848 C C . VAL A 1 107 ? 1.624 -6.372 4.948 1.00 95.62 107 VAL A C 1
ATOM 850 O O . VAL A 1 107 ? 2.125 -7.494 4.909 1.00 95.62 107 VAL A O 1
ATOM 853 N N . THR A 1 108 ? 2.008 -5.385 4.145 1.00 94.31 108 THR A N 1
ATOM 854 C CA . THR A 1 108 ? 3.113 -5.503 3.190 1.00 94.31 108 THR A CA 1
ATOM 855 C C . THR A 1 108 ? 3.946 -4.229 3.181 1.00 94.31 108 THR A C 1
ATOM 857 O O . THR A 1 108 ? 3.524 -3.178 3.673 1.00 94.31 108 THR A O 1
ATOM 860 N N . SER A 1 109 ? 5.139 -4.296 2.600 1.00 93.31 109 SER A N 1
ATOM 861 C CA . SER A 1 109 ? 6.024 -3.145 2.503 1.00 93.31 109 SER A CA 1
ATOM 862 C C . SER A 1 109 ? 6.771 -3.082 1.173 1.00 93.31 109 SER A C 1
ATOM 864 O O . SER A 1 109 ? 7.042 -4.080 0.500 1.00 93.31 109 SER A O 1
ATOM 866 N N . GLY A 1 110 ? 7.099 -1.856 0.766 1.00 87.75 110 GLY A N 1
ATOM 867 C CA . GLY A 1 110 ? 7.955 -1.625 -0.390 1.00 87.75 110 GLY A CA 1
ATOM 868 C C . GLY A 1 110 ? 9.360 -2.189 -0.193 1.00 87.75 110 GLY A C 1
ATOM 869 O O . GLY A 1 110 ? 9.872 -2.237 0.918 1.00 87.75 110 GLY A O 1
ATOM 870 N N . ALA A 1 111 ? 10.045 -2.518 -1.291 1.00 83.56 111 ALA A N 1
ATOM 871 C CA . ALA A 1 111 ? 11.420 -3.031 -1.246 1.00 83.56 111 ALA A CA 1
ATOM 872 C C . ALA A 1 111 ? 12.436 -2.102 -0.543 1.00 83.56 111 ALA A C 1
ATOM 874 O O . ALA A 1 111 ? 13.492 -2.562 -0.121 1.00 83.56 111 ALA A O 1
ATOM 875 N N . SER A 1 112 ? 12.136 -0.805 -0.434 1.00 83.44 112 SER A N 1
ATOM 876 C CA . SER A 1 112 ? 12.989 0.195 0.225 1.00 83.44 112 SER A CA 1
ATOM 877 C C . SER A 1 112 ? 12.568 0.521 1.663 1.00 83.44 112 SER A C 1
ATOM 879 O O . SER A 1 112 ? 13.165 1.409 2.269 1.00 83.44 112 SER A O 1
ATOM 881 N N . THR A 1 113 ? 11.546 -0.148 2.201 1.00 84.62 113 THR A N 1
ATOM 882 C CA . THR A 1 113 ? 11.078 0.052 3.577 1.00 84.62 113 THR A CA 1
ATOM 883 C C . THR A 1 113 ? 11.900 -0.839 4.520 1.00 84.62 113 THR A C 1
ATOM 885 O O . THR A 1 113 ? 11.923 -2.050 4.310 1.00 84.62 113 THR A O 1
ATOM 888 N N . PRO A 1 114 ? 12.610 -0.286 5.521 1.00 81.62 114 PRO A N 1
ATOM 889 C CA . PRO A 1 114 ? 13.376 -1.083 6.481 1.00 81.62 114 PRO A CA 1
ATOM 890 C C . PRO A 1 114 ? 12.463 -1.816 7.478 1.00 81.62 114 PRO A C 1
ATOM 892 O O . PRO A 1 114 ? 11.407 -1.308 7.832 1.00 81.62 114 PRO A O 1
ATOM 895 N N . ASP A 1 115 ? 12.919 -2.959 8.001 1.00 79.12 115 ASP A N 1
ATOM 896 C CA . ASP A 1 115 ? 12.181 -3.776 8.989 1.00 79.12 115 ASP A CA 1
ATOM 897 C C . ASP A 1 115 ? 12.202 -3.211 10.430 1.00 79.12 115 ASP A C 1
ATOM 899 O O . ASP A 1 115 ? 11.888 -3.929 11.380 1.00 79.12 115 ASP A O 1
ATOM 903 N N . LYS A 1 116 ? 12.666 -1.972 10.630 1.00 65.75 116 LYS A N 1
ATOM 904 C CA . LYS A 1 116 ? 12.950 -1.397 11.956 1.00 65.75 116 LYS A CA 1
ATOM 905 C C . LYS A 1 116 ? 11.967 -0.317 12.353 1.00 65.75 116 LYS A C 1
ATOM 907 O O . LYS A 1 116 ? 11.642 0.503 11.470 1.00 65.75 116 LYS A O 1
#

Solvent-accessible surface area (backbone atoms only — not comparable to full-atom values): 7098 Å² total; per-residue (Å²): 98,50,92,80,56,37,76,88,44,36,72,84,76,54,88,88,76,89,80,80,52,68,77,58,50,56,51,49,56,52,48,59,56,55,73,71,49,95,54,70,32,38,41,35,36,26,55,94,85,36,68,63,31,50,50,57,44,37,56,36,47,76,71,72,38,55,60,43,30,26,68,52,75,86,31,58,45,83,88,47,28,36,45,28,42,47,84,90,65,51,77,46,76,41,71,65,70,67,75,88,74,93,78,43,73,44,77,51,66,19,93,86,48,74,99,120

Secondary structure (DSSP, 8-state):
-HHHHTTTTHHHH--------HHHHHHHHHHHHHTTS--SEEEEES-TT-HHHHHHHHHHHHTT--EEEESSGGGEETTTEEEEE-TTS-EEEEES-SPSSS--EEEEE-TT----